Protein AF-A0A0S4TI58-F1 (afdb_monomer_lite)

Organism: Cryptosporidium hominis (NCBI:txid237895)

Radius of gyration: 12.17 Å; chains: 1; bounding box: 32×20×29 Å

pLDDT: mean 83.97, std 8.5, range [55.81, 93.44]

Sequence (75 aa):
MVLFHDFREFETAGYSLYSENPTKTKLVIKIQKSKGNRLSLRITNNKHSVSHYYKTTKINQDIERLKELFSLFLN

Secondary structure (D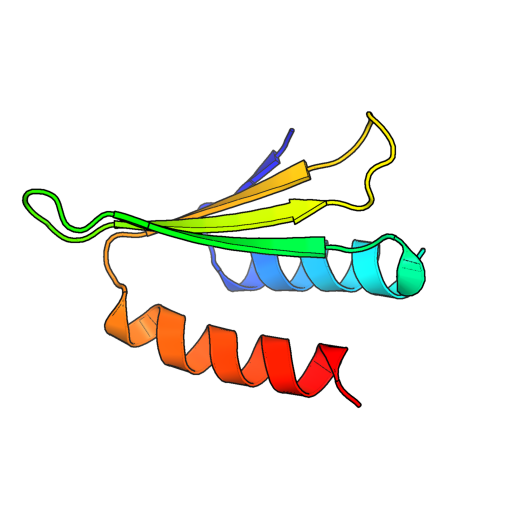SSP, 8-state):
-EEESSHHHHHHHHHHHHHH-TTT-EEEEEEE-SSS-EEEEEEE-SSTT-EEEEEES-HHHHHHHHHHHHHHHH-

InterPro domains:
  IPR009018 Signal recognition particle, SRP9/SRP14 subunit [G3DSA:3.30.720.10] (3-75)
  IPR009018 Signal recognition particle, SRP9/SRP14 subunit [SSF54762] (3-70)
  IPR039432 SRP9 domain [PF05486] (5-67)

Foldseek 3Di:
DAEDADPVVLLVVLVVLCVVPVPQWDWDWDWDPDDQIKIKIWIDSPPPPDIYIYIDSPCVVVVVVVVVSVVVSVD

Structure (mmCIF, N/CA/C/O backbone):
data_AF-A0A0S4TI58-F1
#
_entry.id   AF-A0A0S4TI58-F1
#
loop_
_atom_site.group_PDB
_atom_site.id
_atom_site.type_symbol
_atom_site.label_atom_id
_atom_site.label_alt_id
_atom_site.label_comp_id
_atom_site.label_asym_id
_atom_site.label_entity_id
_atom_site.label_seq_id
_atom_site.pdbx_PDB_ins_code
_atom_site.Cartn_x
_atom_site.Cartn_y
_atom_site.Cartn_z
_atom_site.occupancy
_atom_site.B_iso_or_equiv
_atom_site.auth_seq_id
_atom_site.auth_comp_id
_atom_site.auth_asym_id
_atom_site.auth_atom_id
_atom_site.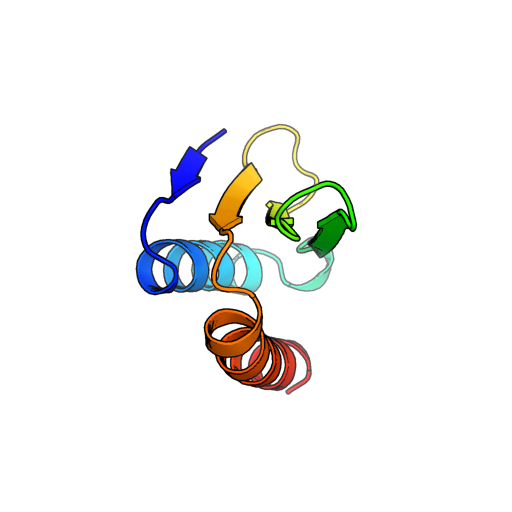pdbx_PDB_model_num
ATOM 1 N N . MET A 1 1 ? -5.810 4.664 -13.192 1.00 76.94 1 MET A N 1
ATOM 2 C CA . MET A 1 1 ? -5.966 4.607 -11.718 1.00 76.94 1 MET A CA 1
ATOM 3 C C . MET A 1 1 ? -6.631 3.285 -11.384 1.00 76.94 1 MET A C 1
ATOM 5 O O . MET A 1 1 ? -7.665 3.023 -11.981 1.00 76.94 1 MET A O 1
ATOM 9 N N . VAL A 1 2 ? -6.061 2.474 -10.489 1.00 85.19 2 VAL A N 1
ATOM 10 C CA . VAL A 1 2 ? -6.633 1.171 -10.085 1.00 85.19 2 VAL A CA 1
ATOM 11 C C . VAL A 1 2 ? -6.862 1.176 -8.574 1.00 85.19 2 VAL A C 1
ATOM 13 O O . VAL A 1 2 ? -5.967 1.571 -7.825 1.00 85.19 2 VAL A O 1
ATOM 16 N N . LEU A 1 3 ? -8.064 0.797 -8.136 1.00 90.69 3 LEU A N 1
ATOM 17 C CA . LEU A 1 3 ? -8.427 0.653 -6.726 1.00 90.69 3 LEU A CA 1
ATOM 18 C C . LEU A 1 3 ? -8.560 -0.834 -6.407 1.00 90.69 3 LEU A C 1
ATOM 20 O O . LEU A 1 3 ? -9.358 -1.523 -7.032 1.00 90.69 3 LEU A O 1
ATOM 24 N N . PHE A 1 4 ? -7.799 -1.294 -5.425 1.00 91.38 4 PHE A N 1
ATOM 25 C CA . PHE A 1 4 ? -7.811 -2.668 -4.951 1.00 91.38 4 PHE A CA 1
ATOM 26 C C . PHE A 1 4 ? -8.644 -2.778 -3.675 1.00 91.38 4 PHE A C 1
ATOM 28 O O . PHE A 1 4 ? -8.595 -1.899 -2.805 1.00 91.38 4 PHE A O 1
ATOM 35 N N . HIS A 1 5 ? -9.397 -3.870 -3.571 1.00 88.69 5 HIS A N 1
ATOM 36 C CA . HIS A 1 5 ? -10.169 -4.229 -2.379 1.00 88.69 5 HIS A CA 1
ATOM 37 C C . HIS A 1 5 ? -9.466 -5.296 -1.530 1.00 88.69 5 HIS A C 1
ATOM 39 O O . HIS A 1 5 ? -9.750 -5.404 -0.338 1.00 88.69 5 HIS A O 1
ATOM 45 N N . ASP A 1 6 ? -8.524 -6.027 -2.127 1.00 90.00 6 ASP A N 1
ATOM 46 C CA . ASP A 1 6 ? -7.656 -6.988 -1.460 1.00 90.00 6 ASP A CA 1
ATOM 47 C C . ASP A 1 6 ? -6.233 -6.419 -1.313 1.00 90.00 6 ASP A C 1
ATOM 49 O O . ASP A 1 6 ? -5.678 -5.816 -2.237 1.00 90.00 6 ASP A O 1
ATOM 53 N N . PHE A 1 7 ? -5.642 -6.582 -0.126 1.00 89.62 7 PHE A N 1
ATOM 54 C CA . PHE A 1 7 ? -4.303 -6.064 0.169 1.00 89.62 7 PHE A CA 1
ATOM 55 C C . PHE A 1 7 ? -3.215 -6.775 -0.649 1.00 89.62 7 PHE A C 1
ATOM 57 O O . PHE A 1 7 ? -2.256 -6.138 -1.072 1.00 89.62 7 PHE A O 1
ATOM 64 N N . ARG A 1 8 ? -3.352 -8.082 -0.884 1.00 89.69 8 ARG A N 1
ATOM 65 C CA . ARG A 1 8 ? -2.350 -8.908 -1.567 1.00 89.69 8 ARG A CA 1
ATOM 66 C C . ARG A 1 8 ? -2.277 -8.581 -3.054 1.00 89.69 8 ARG A C 1
ATOM 68 O O . ARG A 1 8 ? -1.191 -8.553 -3.632 1.00 89.69 8 ARG A O 1
ATOM 75 N N . GLU A 1 9 ? -3.419 -8.296 -3.672 1.00 91.69 9 GLU A N 1
ATOM 76 C CA . GLU A 1 9 ? -3.460 -7.807 -5.054 1.00 91.69 9 GLU A CA 1
ATOM 77 C C . GLU A 1 9 ? -2.798 -6.429 -5.174 1.00 91.69 9 GLU A C 1
ATOM 79 O O . GLU A 1 9 ? -1.985 -6.205 -6.073 1.00 91.69 9 GLU A O 1
ATOM 84 N N . PHE A 1 10 ? -3.083 -5.526 -4.226 1.00 92.25 10 PHE A N 1
ATOM 85 C CA . PHE A 1 10 ? -2.431 -4.217 -4.144 1.00 92.25 10 PHE A CA 1
ATOM 86 C C . PHE A 1 10 ? -0.912 -4.337 -3.987 1.00 92.25 10 PHE A C 1
ATOM 88 O O . PHE A 1 10 ? -0.163 -3.651 -4.681 1.00 92.25 10 PHE A O 1
ATOM 95 N N . GLU A 1 11 ? -0.467 -5.208 -3.086 1.00 89.81 11 GLU A N 1
ATOM 96 C CA . GLU A 1 11 ? 0.940 -5.492 -2.829 1.00 89.81 11 GLU A CA 1
ATOM 97 C C . GLU A 1 11 ? 1.638 -6.025 -4.086 1.00 89.81 11 GLU A C 1
ATOM 99 O O . GLU A 1 11 ? 2.652 -5.474 -4.506 1.00 89.81 11 GLU A O 1
ATOM 104 N N . THR A 1 12 ? 1.055 -7.032 -4.740 1.00 90.25 12 THR A N 1
ATOM 105 C CA . THR A 1 12 ? 1.601 -7.633 -5.968 1.00 90.25 12 THR A CA 1
ATOM 106 C C . THR A 1 12 ? 1.752 -6.591 -7.080 1.00 90.25 12 THR A C 1
ATOM 108 O O . THR A 1 12 ? 2.801 -6.484 -7.718 1.00 90.25 12 THR A O 1
ATOM 111 N N . ALA A 1 13 ? 0.726 -5.760 -7.278 1.00 89.44 13 ALA A N 1
ATOM 112 C CA . ALA A 1 13 ? 0.762 -4.669 -8.246 1.00 89.44 13 ALA A CA 1
ATOM 113 C C . ALA A 1 13 ? 1.775 -3.574 -7.858 1.00 89.44 13 ALA A C 1
ATOM 115 O O . ALA A 1 13 ? 2.338 -2.896 -8.720 1.00 89.44 13 ALA A O 1
ATOM 116 N N . GLY A 1 14 ? 2.004 -3.385 -6.558 1.00 89.06 14 GLY A N 1
ATOM 117 C CA . GLY A 1 14 ? 3.028 -2.510 -6.003 1.00 89.06 14 GLY A CA 1
ATOM 118 C C . GLY A 1 14 ? 4.446 -2.990 -6.294 1.00 89.06 14 GLY A C 1
ATOM 119 O O . GLY A 1 14 ? 5.265 -2.195 -6.755 1.00 89.06 14 GLY A O 1
ATOM 120 N N . TYR A 1 15 ? 4.714 -4.283 -6.094 1.00 88.19 15 TYR A N 1
ATOM 121 C CA . TYR A 1 15 ? 5.997 -4.897 -6.436 1.00 88.19 15 TYR A CA 1
ATOM 122 C C . TYR A 1 15 ? 6.305 -4.797 -7.917 1.00 88.19 15 TYR A C 1
ATOM 124 O O . TYR A 1 15 ? 7.411 -4.402 -8.258 1.00 88.19 15 TYR A O 1
ATOM 132 N N . SER A 1 16 ? 5.334 -5.070 -8.793 1.00 87.75 16 SER A N 1
ATOM 133 C CA . SER A 1 16 ? 5.540 -4.926 -10.241 1.00 87.75 16 SER A CA 1
ATOM 134 C C . SER A 1 16 ? 6.031 -3.519 -10.598 1.00 87.75 16 SER A C 1
ATOM 136 O O . SER A 1 16 ? 7.011 -3.367 -11.322 1.00 87.75 16 SER A O 1
ATOM 138 N N . LEU A 1 17 ? 5.407 -2.480 -10.025 1.00 86.88 17 LEU A N 1
ATOM 139 C CA . LEU A 1 17 ? 5.832 -1.092 -10.230 1.00 86.88 17 LEU A CA 1
ATOM 140 C C . LEU A 1 17 ? 7.235 -0.815 -9.678 1.00 86.88 17 LEU A C 1
ATOM 142 O O . LEU A 1 17 ? 8.025 -0.132 -10.333 1.00 86.88 17 LEU A O 1
ATOM 146 N N . TYR A 1 18 ? 7.539 -1.337 -8.488 1.00 86.50 18 TYR A N 1
ATOM 147 C CA . TYR A 1 18 ? 8.857 -1.203 -7.878 1.00 86.50 18 TYR A CA 1
ATOM 148 C C . TYR A 1 18 ? 9.936 -1.876 -8.732 1.00 86.50 18 TYR A C 1
ATOM 150 O O . TYR A 1 18 ? 10.923 -1.227 -9.055 1.00 86.50 18 TYR A O 1
ATOM 158 N N . SER A 1 19 ? 9.726 -3.118 -9.174 1.00 86.56 19 SER A N 1
ATOM 159 C CA . SER A 1 19 ? 10.663 -3.864 -10.020 1.00 86.56 19 SER A CA 1
ATOM 160 C C . SER A 1 19 ? 10.910 -3.195 -11.375 1.00 86.56 19 SER A C 1
ATOM 162 O O . SER A 1 19 ? 12.029 -3.241 -11.878 1.00 86.56 19 SER A O 1
ATOM 164 N N . GLU A 1 20 ? 9.903 -2.538 -11.959 1.00 86.81 20 GLU A N 1
ATOM 165 C CA . GLU A 1 20 ? 10.068 -1.769 -13.200 1.00 86.81 20 GLU A CA 1
ATOM 166 C C . GLU A 1 20 ? 10.909 -0.499 -13.008 1.00 86.81 20 GLU A C 1
ATOM 168 O O . GLU A 1 20 ? 11.688 -0.121 -13.888 1.00 86.81 20 GLU A O 1
ATOM 173 N N . ASN A 1 21 ? 10.714 0.220 -11.897 1.00 86.06 21 ASN A N 1
ATOM 174 C CA . ASN A 1 21 ? 11.440 1.459 -11.632 1.00 86.06 21 ASN A CA 1
ATOM 175 C C . ASN A 1 21 ? 11.546 1.769 -10.126 1.00 86.06 21 ASN A C 1
ATOM 177 O O . ASN A 1 21 ? 10.746 2.559 -9.602 1.00 86.06 21 ASN A O 1
ATOM 181 N N . PRO A 1 22 ? 12.555 1.221 -9.425 1.00 85.25 22 PRO A N 1
ATOM 182 C CA . PRO A 1 22 ? 12.668 1.363 -7.973 1.00 85.25 22 PRO A CA 1
ATOM 183 C C . PRO A 1 22 ? 12.825 2.822 -7.530 1.00 85.25 22 PRO A C 1
ATOM 185 O O . PRO A 1 22 ? 12.173 3.275 -6.595 1.00 85.25 22 PRO A O 1
ATOM 188 N N . THR A 1 23 ? 13.632 3.602 -8.257 1.00 84.94 23 THR A N 1
ATOM 189 C CA . THR A 1 23 ? 13.991 4.984 -7.884 1.00 84.94 23 THR A CA 1
ATOM 190 C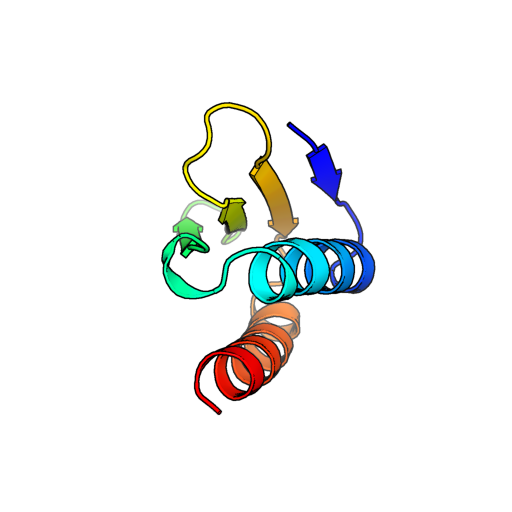 C . THR A 1 23 ? 12.843 5.979 -8.044 1.00 84.94 23 THR A C 1
ATOM 192 O O . THR A 1 23 ? 12.818 7.015 -7.377 1.00 84.94 23 THR A O 1
ATOM 195 N N . LYS A 1 24 ? 11.880 5.688 -8.927 1.00 84.62 24 LYS A N 1
ATOM 196 C CA . LYS A 1 24 ? 10.692 6.530 -9.128 1.00 84.62 24 LYS A CA 1
ATOM 197 C C . LYS A 1 24 ? 9.458 6.023 -8.392 1.00 84.62 24 LYS A C 1
ATOM 199 O O . LYS A 1 24 ? 8.483 6.775 -8.292 1.00 84.62 24 LYS A O 1
ATOM 204 N N . THR A 1 25 ? 9.487 4.791 -7.889 1.00 86.75 25 THR A N 1
ATOM 205 C CA . THR A 1 25 ? 8.366 4.198 -7.161 1.00 86.75 25 THR A CA 1
ATOM 206 C C . THR A 1 25 ? 8.246 4.800 -5.768 1.00 86.75 25 THR A C 1
ATOM 208 O O . THR A 1 25 ? 9.214 4.942 -5.029 1.00 86.75 25 THR A O 1
ATOM 211 N N . LYS A 1 26 ? 7.026 5.202 -5.420 1.00 87.56 26 LYS A N 1
ATOM 212 C CA . LYS A 1 26 ? 6.683 5.846 -4.155 1.00 87.56 26 LYS A CA 1
ATOM 213 C C . LYS A 1 26 ? 5.485 5.148 -3.546 1.00 87.56 26 LYS A C 1
ATOM 215 O O . LYS A 1 26 ? 4.436 5.054 -4.186 1.00 87.56 26 LYS A O 1
ATOM 220 N N . LEU A 1 27 ? 5.632 4.744 -2.290 1.00 88.25 27 LEU A N 1
ATOM 221 C CA . LEU A 1 27 ? 4.534 4.341 -1.423 1.00 88.25 27 LEU A CA 1
ATOM 222 C C . LEU A 1 27 ? 4.107 5.550 -0.581 1.00 88.25 27 LEU A C 1
ATOM 224 O O . LEU A 1 27 ? 4.905 6.138 0.143 1.00 88.25 27 LEU A O 1
ATOM 228 N N . VAL A 1 28 ? 2.839 5.933 -0.682 1.00 89.00 28 VAL A N 1
ATOM 229 C CA . VAL A 1 28 ? 2.223 7.002 0.106 1.00 89.00 28 VAL A CA 1
ATOM 230 C C . VAL A 1 28 ? 1.219 6.377 1.060 1.00 89.00 28 VAL A C 1
ATOM 232 O O . VAL A 1 28 ? 0.303 5.670 0.637 1.00 89.00 28 VAL A O 1
ATOM 235 N N . ILE A 1 29 ? 1.368 6.689 2.343 1.00 89.19 29 ILE A N 1
ATOM 236 C CA . ILE A 1 29 ? 0.519 6.188 3.421 1.00 89.19 29 ILE A CA 1
ATOM 237 C C . ILE A 1 29 ? -0.227 7.365 4.029 1.00 89.19 29 ILE A C 1
ATOM 239 O O . ILE A 1 29 ? 0.374 8.349 4.452 1.00 89.19 29 ILE A O 1
ATOM 243 N N . LYS A 1 30 ? -1.554 7.269 4.084 1.00 89.56 30 LYS A N 1
ATOM 244 C CA . LYS A 1 30 ? -2.408 8.273 4.713 1.00 89.56 30 LYS A CA 1
ATOM 245 C C . LYS A 1 30 ? -3.321 7.605 5.729 1.00 89.56 30 LYS A C 1
ATOM 247 O O . LYS A 1 30 ? -4.207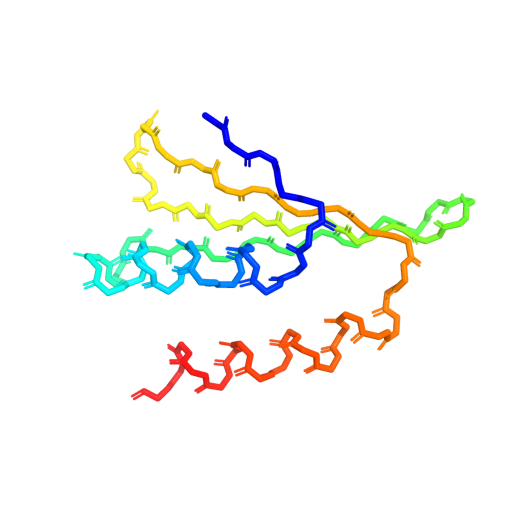 6.839 5.359 1.00 89.56 30 LYS A O 1
ATOM 252 N N . ILE A 1 31 ? -3.141 7.951 7.000 1.00 87.69 31 ILE A N 1
ATOM 253 C CA . ILE A 1 31 ? -4.038 7.553 8.087 1.00 87.69 31 ILE A CA 1
ATOM 254 C C . ILE A 1 31 ? -4.943 8.740 8.412 1.00 87.69 31 ILE A C 1
ATOM 256 O O . ILE A 1 31 ? -4.471 9.829 8.728 1.00 87.69 31 ILE A O 1
ATOM 260 N N . GLN A 1 32 ? -6.252 8.539 8.318 1.00 88.56 32 GLN A N 1
ATOM 261 C CA . GLN A 1 32 ? -7.265 9.531 8.656 1.00 88.56 32 GLN A CA 1
ATOM 262 C C . GLN A 1 32 ? -7.935 9.130 9.966 1.00 88.56 32 GLN A C 1
ATOM 264 O O . GLN A 1 32 ? -8.721 8.181 10.013 1.00 88.56 32 GLN A O 1
ATOM 269 N N . LYS 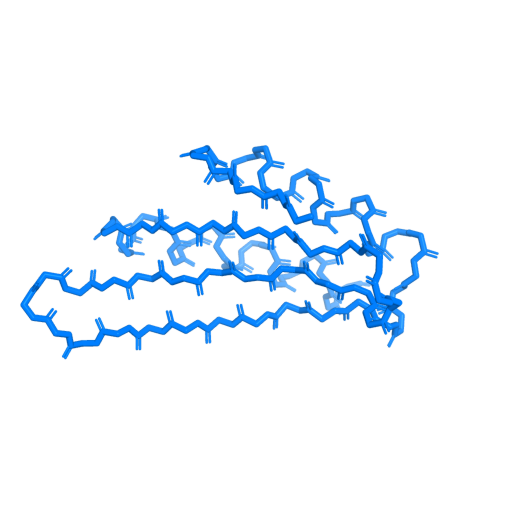A 1 33 ? -7.630 9.876 11.030 1.00 80.62 33 LYS A N 1
ATOM 270 C CA . LYS A 1 33 ? -8.281 9.760 12.340 1.00 80.62 33 LYS A CA 1
ATOM 271 C C . LYS A 1 33 ? -9.579 10.583 12.346 1.00 80.62 33 LYS A C 1
ATOM 273 O O . LYS A 1 33 ? -9.660 11.636 12.961 1.00 80.62 33 LYS A O 1
ATOM 278 N N . SER A 1 34 ? -10.582 10.133 11.600 1.00 76.81 34 SER A N 1
ATOM 279 C CA . SER A 1 34 ? -11.982 10.584 11.722 1.00 76.81 34 SER A CA 1
ATOM 280 C C . SER A 1 34 ? -12.842 9.389 12.138 1.00 76.81 34 SER A C 1
ATOM 282 O O . SER A 1 34 ? -12.372 8.269 11.961 1.00 76.81 34 SER A O 1
ATOM 284 N N . LYS A 1 35 ? -14.071 9.596 12.652 1.00 61.19 35 LYS A N 1
ATOM 285 C CA . LYS A 1 35 ? -15.016 8.539 13.100 1.00 61.19 35 LYS A CA 1
ATOM 286 C C . LYS A 1 35 ? -14.835 7.214 12.321 1.00 61.19 35 LYS A C 1
ATOM 288 O O . LYS A 1 35 ? -15.297 7.099 11.189 1.00 61.19 35 LYS A O 1
ATOM 293 N N . GLY A 1 36 ? -14.118 6.255 12.921 1.00 67.44 36 GLY A N 1
ATOM 294 C CA . GLY A 1 36 ? -13.775 4.960 12.315 1.00 67.44 36 GLY A CA 1
ATOM 295 C C . GLY A 1 36 ? -12.475 4.925 11.500 1.00 67.44 36 GLY A C 1
ATOM 296 O O . GLY A 1 36 ? -12.532 4.510 10.347 1.00 67.44 36 GLY A O 1
ATOM 297 N N . ASN A 1 37 ? -11.351 5.361 12.094 1.00 79.81 37 ASN A N 1
ATOM 298 C CA . ASN A 1 37 ? -9.975 5.365 11.563 1.00 79.81 37 ASN A CA 1
ATOM 299 C C . ASN A 1 37 ? -9.796 4.674 10.197 1.00 79.81 37 ASN A C 1
ATOM 301 O O . ASN A 1 37 ? -9.956 3.460 10.073 1.00 79.81 37 ASN A O 1
ATOM 305 N N . ARG A 1 38 ? -9.389 5.434 9.176 1.00 87.56 38 ARG A N 1
ATOM 306 C CA . ARG A 1 38 ? -9.194 4.919 7.813 1.00 87.56 38 ARG A CA 1
ATOM 307 C C . ARG A 1 38 ? -7.731 4.959 7.412 1.00 87.56 38 ARG A C 1
ATOM 309 O O . ARG A 1 38 ? -7.076 5.985 7.575 1.00 87.56 38 ARG A O 1
ATOM 316 N N . LEU A 1 39 ? -7.242 3.876 6.827 1.00 89.88 39 LEU A N 1
ATOM 317 C CA . LEU A 1 39 ? -5.934 3.805 6.190 1.00 89.88 39 LEU A CA 1
ATOM 318 C C . LEU A 1 39 ? -6.132 3.833 4.671 1.00 89.88 39 LEU A C 1
ATOM 320 O O . LEU A 1 39 ? -7.000 3.159 4.119 1.00 89.88 39 LEU A O 1
ATOM 324 N N . SER A 1 40 ? -5.364 4.676 3.993 1.00 91.12 40 SER A N 1
ATOM 325 C CA . SER A 1 40 ? -5.300 4.762 2.537 1.00 91.12 40 SER A CA 1
ATOM 326 C C . SER A 1 40 ? -3.851 4.628 2.098 1.00 91.12 40 SER A C 1
ATOM 328 O O . SER A 1 40 ? -2.996 5.389 2.548 1.00 91.12 40 SER A O 1
ATOM 330 N N . LEU A 1 41 ? -3.600 3.681 1.207 1.00 92.12 41 LEU A N 1
ATOM 331 C CA . LEU A 1 41 ? -2.306 3.414 0.604 1.00 92.12 41 LEU A CA 1
ATOM 332 C C . LEU A 1 41 ? -2.347 3.778 -0.870 1.00 92.12 41 LEU A C 1
ATOM 334 O O . LEU A 1 41 ? -3.371 3.602 -1.537 1.00 92.12 41 LEU A O 1
ATOM 338 N N . ARG A 1 42 ? -1.228 4.288 -1.376 1.00 92.31 42 ARG A N 1
ATOM 339 C CA . ARG A 1 42 ? -1.029 4.539 -2.799 1.00 92.31 42 ARG A CA 1
ATOM 340 C C . ARG A 1 42 ? 0.384 4.153 -3.206 1.00 92.31 42 ARG A C 1
ATOM 342 O O . ARG A 1 42 ? 1.323 4.670 -2.615 1.00 92.31 42 ARG A O 1
ATOM 349 N N . ILE A 1 43 ? 0.527 3.347 -4.254 1.00 90.88 43 ILE A N 1
ATOM 350 C CA . ILE A 1 43 ? 1.814 3.101 -4.922 1.00 90.88 43 ILE A CA 1
ATOM 351 C C . ILE A 1 43 ? 1.773 3.738 -6.310 1.00 90.88 43 ILE A C 1
ATOM 353 O O . ILE A 1 43 ? 0.774 3.638 -7.026 1.00 90.88 43 ILE A O 1
ATOM 357 N N . THR A 1 44 ? 2.822 4.475 -6.666 1.00 89.31 44 THR A N 1
ATOM 358 C CA . THR A 1 44 ? 2.910 5.239 -7.919 1.00 89.31 44 THR A CA 1
ATOM 359 C C . THR A 1 44 ? 4.360 5.367 -8.369 1.00 89.31 44 THR A C 1
ATOM 361 O O . THR A 1 44 ? 5.237 5.517 -7.527 1.00 89.31 44 THR A O 1
ATOM 364 N N . ASN A 1 45 ? 4.619 5.378 -9.677 1.00 85.19 45 ASN A N 1
ATOM 365 C CA . ASN A 1 45 ? 5.965 5.549 -10.248 1.00 85.19 45 ASN A CA 1
ATOM 366 C C . ASN A 1 45 ? 6.216 6.963 -10.817 1.00 85.19 45 ASN A C 1
ATOM 368 O O . ASN A 1 45 ? 7.138 7.168 -11.605 1.00 85.19 45 ASN A O 1
ATOM 372 N N . ASN A 1 46 ? 5.378 7.946 -10.454 1.00 70.94 46 ASN A N 1
ATOM 373 C CA . ASN A 1 46 ? 5.444 9.354 -10.888 1.00 70.94 46 ASN A CA 1
ATOM 374 C C . ASN A 1 46 ? 5.446 9.600 -12.415 1.00 70.94 46 ASN A C 1
ATOM 376 O O . ASN A 1 46 ? 5.481 10.751 -12.845 1.00 70.94 46 ASN A O 1
ATOM 380 N N . LYS A 1 47 ? 5.332 8.558 -13.243 1.00 62.72 47 LYS A N 1
ATOM 381 C CA . LYS A 1 47 ? 4.837 8.669 -14.612 1.00 62.72 47 LYS A CA 1
ATOM 382 C C . LYS A 1 47 ? 3.336 8.910 -14.471 1.00 62.72 47 LYS A C 1
ATOM 384 O O . LYS A 1 47 ? 2.683 8.214 -13.698 1.00 62.72 47 LYS A O 1
ATOM 389 N N . HIS A 1 48 ? 2.769 9.878 -15.183 1.00 55.81 48 HIS A N 1
ATOM 390 C CA . HIS A 1 48 ? 1.347 10.264 -15.108 1.00 55.81 48 HIS A CA 1
ATOM 391 C C . HIS A 1 48 ? 0.330 9.130 -15.415 1.00 55.81 48 HIS A C 1
ATOM 393 O O . HIS A 1 48 ? -0.862 9.384 -15.545 1.00 55.81 48 HIS A O 1
ATOM 399 N N . SER A 1 49 ? 0.776 7.878 -15.523 1.00 64.50 49 SER A N 1
ATOM 400 C CA . SER A 1 49 ? 0.068 6.762 -16.134 1.00 64.50 49 SER A CA 1
ATOM 401 C C . SER A 1 49 ? -0.455 5.731 -15.126 1.00 64.50 49 SER A C 1
ATOM 403 O O . SER A 1 49 ? -1.509 5.152 -15.378 1.00 64.50 49 SER A O 1
ATOM 405 N N . VAL A 1 50 ? 0.205 5.500 -13.977 1.00 77.06 50 VAL A N 1
ATOM 406 C CA . VAL A 1 50 ? -0.190 4.398 -13.074 1.00 77.06 50 VAL A CA 1
ATOM 407 C C . VAL A 1 50 ? -0.131 4.796 -11.597 1.00 77.06 50 VAL A C 1
ATOM 409 O O . VAL A 1 50 ? 0.889 5.215 -11.060 1.00 77.06 50 VAL A O 1
ATOM 412 N N . SER A 1 51 ? -1.270 4.673 -10.920 1.00 87.38 51 SER A N 1
ATOM 413 C CA . SER A 1 51 ? -1.377 4.777 -9.465 1.00 87.38 51 SER A CA 1
ATOM 414 C C . SER A 1 51 ? -2.337 3.705 -8.974 1.00 87.38 51 SER A C 1
ATOM 416 O O . SER A 1 51 ? -3.486 3.644 -9.430 1.00 87.38 51 SER A O 1
ATOM 418 N N . HIS A 1 52 ? -1.840 2.886 -8.056 1.00 91.12 52 HIS A N 1
ATOM 419 C CA . HIS A 1 52 ? -2.569 1.829 -7.371 1.00 91.12 52 HIS A CA 1
ATOM 420 C C . HIS A 1 52 ? -2.986 2.337 -6.002 1.00 91.12 52 HIS A C 1
ATOM 422 O O . HIS A 1 52 ? -2.176 2.947 -5.308 1.00 91.12 52 HIS A O 1
ATOM 428 N N . TYR A 1 53 ? -4.241 2.122 -5.628 1.00 93.19 53 TYR A N 1
ATOM 429 C CA . TYR A 1 53 ? -4.803 2.571 -4.361 1.00 93.19 53 TYR A CA 1
ATOM 430 C C . TYR A 1 53 ? -5.373 1.393 -3.583 1.00 93.19 53 TYR A C 1
ATOM 432 O O . TYR A 1 53 ? -5.998 0.516 -4.169 1.00 93.19 53 TYR A O 1
ATOM 440 N N . TYR A 1 54 ? -5.236 1.435 -2.263 1.00 93.44 54 TYR A N 1
ATOM 441 C CA . TYR A 1 54 ? -5.907 0.529 -1.333 1.00 93.44 54 TYR A CA 1
ATOM 442 C C . TYR A 1 54 ? -6.472 1.338 -0.165 1.00 93.44 54 TYR A C 1
ATOM 444 O O . TYR A 1 54 ? -5.838 2.281 0.314 1.00 93.44 54 TYR A O 1
ATOM 452 N N . LYS A 1 55 ? -7.694 1.025 0.270 1.00 91.69 55 LYS A N 1
ATOM 453 C CA . LYS A 1 55 ? -8.368 1.723 1.373 1.00 91.69 55 LYS A CA 1
ATOM 454 C C . LYS A 1 55 ? -9.009 0.714 2.308 1.00 91.69 55 LYS A C 1
ATOM 456 O O . LYS A 1 55 ? -9.695 -0.193 1.860 1.00 91.69 55 LYS A O 1
ATOM 461 N N . THR A 1 56 ? -8.845 0.930 3.605 1.00 90.06 56 THR A N 1
ATOM 462 C CA . THR A 1 56 ? -9.278 -0.011 4.641 1.00 90.06 56 THR A CA 1
ATOM 463 C C . THR A 1 56 ? -9.657 0.720 5.925 1.00 90.06 56 THR A C 1
ATOM 465 O O . THR A 1 56 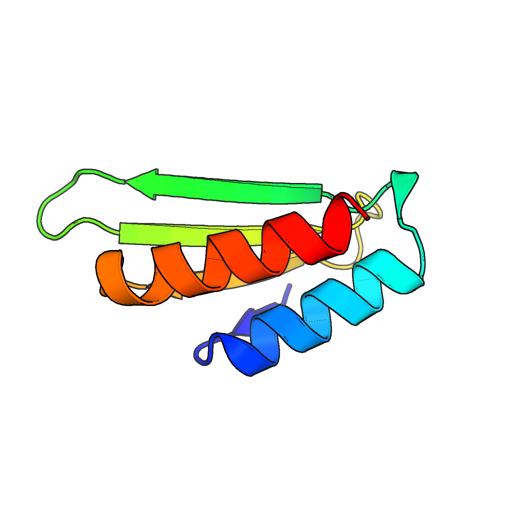? -9.164 1.814 6.218 1.00 90.06 56 THR A O 1
ATOM 468 N N . THR A 1 57 ? -10.532 0.100 6.708 1.00 89.06 57 THR A N 1
ATOM 469 C CA . THR A 1 57 ? -10.812 0.457 8.107 1.00 89.06 57 THR A CA 1
ATOM 470 C C . THR A 1 57 ? -10.155 -0.520 9.088 1.00 89.06 57 THR A C 1
ATOM 472 O O . THR A 1 57 ? -10.095 -0.242 10.284 1.00 89.06 57 THR A O 1
ATOM 475 N N . LYS A 1 58 ? -9.608 -1.647 8.606 1.00 87.44 58 LYS A N 1
ATOM 476 C CA . LYS A 1 58 ? -8.950 -2.694 9.407 1.00 87.44 58 LYS A CA 1
ATOM 477 C C . LYS A 1 58 ? -7.469 -2.376 9.641 1.00 87.44 58 LYS A C 1
ATOM 479 O O . LYS A 1 58 ? -6.588 -3.179 9.357 1.00 87.44 58 LYS A O 1
ATOM 484 N N . ILE A 1 59 ? -7.193 -1.184 10.173 1.00 84.44 59 ILE A N 1
ATOM 485 C CA . ILE A 1 59 ? -5.832 -0.629 10.260 1.00 84.44 59 ILE A CA 1
ATOM 486 C C . ILE A 1 59 ? -4.848 -1.572 10.959 1.00 84.44 59 ILE A C 1
ATOM 488 O O . ILE A 1 59 ? -3.755 -1.774 10.447 1.00 84.44 59 ILE A O 1
ATOM 492 N N . ASN A 1 60 ? -5.220 -2.161 12.097 1.00 84.00 60 ASN A N 1
ATOM 493 C CA . ASN A 1 60 ? -4.292 -2.989 12.875 1.00 84.00 60 ASN A CA 1
ATOM 494 C C . ASN A 1 60 ? -3.822 -4.235 12.107 1.00 84.00 60 ASN A C 1
ATOM 496 O O . ASN A 1 60 ? -2.663 -4.608 12.219 1.00 84.00 60 ASN A O 1
ATOM 500 N N . GLN A 1 61 ? -4.698 -4.845 11.301 1.00 84.44 61 GLN A N 1
ATOM 501 C CA . GLN A 1 61 ? -4.343 -5.994 10.464 1.00 84.44 61 GLN A CA 1
ATOM 502 C C . GLN A 1 61 ? -3.421 -5.578 9.308 1.00 84.44 61 GLN A C 1
ATOM 504 O O . GLN A 1 61 ? -2.483 -6.293 8.966 1.00 84.44 61 GLN A O 1
ATOM 509 N N . ASP A 1 62 ? -3.678 -4.410 8.720 1.00 84.56 62 ASP A N 1
ATOM 510 C CA . ASP A 1 62 ? -2.953 -3.932 7.543 1.00 84.56 62 ASP A CA 1
ATOM 511 C C . ASP A 1 62 ? -1.620 -3.238 7.894 1.00 84.56 62 ASP A C 1
ATOM 513 O O . ASP A 1 62 ? -0.742 -3.145 7.040 1.00 84.56 62 ASP A O 1
ATOM 517 N N . ILE A 1 63 ? -1.422 -2.791 9.144 1.00 83.25 63 ILE A N 1
ATOM 518 C CA . ILE A 1 63 ? -0.136 -2.250 9.624 1.00 83.25 63 ILE A CA 1
ATOM 519 C C . ILE A 1 63 ? 0.956 -3.321 9.642 1.00 83.25 63 ILE A C 1
ATOM 521 O O . ILE A 1 63 ? 2.078 -3.026 9.238 1.00 83.25 63 ILE A O 1
ATOM 525 N N . GLU A 1 64 ? 0.660 -4.541 10.094 1.00 84.88 64 GLU A N 1
ATOM 526 C CA . GLU A 1 64 ? 1.672 -5.608 10.117 1.00 84.88 64 GLU A CA 1
ATOM 527 C C . GLU A 1 64 ? 2.121 -5.964 8.695 1.00 84.88 64 GLU A C 1
ATOM 529 O O . GLU A 1 64 ? 3.315 -5.973 8.409 1.00 84.88 64 GLU A O 1
ATOM 534 N N . ARG A 1 65 ? 1.172 -6.089 7.761 1.00 84.88 65 ARG A N 1
ATOM 535 C CA . ARG A 1 65 ? 1.466 -6.318 6.335 1.00 84.88 65 ARG A CA 1
ATOM 536 C C . ARG A 1 65 ? 2.249 -5.173 5.695 1.00 84.88 65 ARG A C 1
ATOM 538 O O . ARG A 1 65 ? 3.110 -5.384 4.850 1.00 84.88 65 ARG A O 1
ATOM 545 N N . LEU A 1 66 ? 1.977 -3.934 6.105 1.00 84.94 66 LEU A N 1
ATOM 546 C CA . LEU A 1 66 ? 2.754 -2.781 5.655 1.00 84.94 66 LEU A CA 1
ATOM 547 C C . LEU A 1 66 ? 4.214 -2.859 6.089 1.00 84.94 66 LEU A C 1
ATOM 549 O O . LEU A 1 66 ? 5.078 -2.486 5.302 1.00 84.94 66 LEU A O 1
ATOM 553 N N . LYS A 1 67 ? 4.502 -3.316 7.314 1.00 83.00 67 LYS A N 1
ATOM 554 C CA . LYS A 1 67 ? 5.887 -3.474 7.783 1.00 83.00 67 LYS A CA 1
ATOM 555 C C . LYS A 1 67 ? 6.649 -4.472 6.912 1.00 83.00 67 LYS A C 1
ATOM 557 O O . LYS A 1 67 ? 7.779 -4.183 6.535 1.00 83.00 67 LYS A O 1
ATOM 562 N N . GLU A 1 68 ? 6.014 -5.584 6.546 1.00 80.88 68 GLU A N 1
ATOM 563 C CA . GLU A 1 68 ? 6.588 -6.585 5.635 1.00 80.88 68 GLU A CA 1
ATOM 564 C C . GLU A 1 68 ? 6.891 -5.977 4.255 1.00 80.88 68 GLU A C 1
ATOM 566 O O . GLU A 1 68 ? 8.011 -6.096 3.755 1.00 80.88 68 GLU A O 1
ATOM 571 N N . LEU A 1 69 ? 5.938 -5.224 3.692 1.00 78.50 69 LEU A N 1
ATOM 572 C CA . LEU A 1 69 ? 6.116 -4.491 2.434 1.00 78.50 69 LEU A CA 1
ATOM 573 C C . LEU A 1 69 ? 7.273 -3.473 2.504 1.00 78.50 69 LEU A C 1
ATOM 575 O O . LEU A 1 69 ? 8.025 -3.316 1.545 1.00 78.50 69 LEU A O 1
ATOM 579 N N . PHE A 1 70 ? 7.452 -2.789 3.640 1.00 78.50 70 PHE A N 1
ATOM 580 C CA . PHE A 1 70 ? 8.572 -1.864 3.851 1.00 78.50 70 PHE A CA 1
ATOM 581 C C . PHE A 1 70 ? 9.925 -2.569 3.862 1.00 78.50 70 PHE A C 1
ATOM 583 O O . PHE A 1 70 ? 10.868 -2.072 3.248 1.00 78.50 70 PHE A O 1
ATOM 590 N N . SER A 1 71 ? 10.029 -3.709 4.546 1.00 76.88 71 SER A N 1
ATOM 591 C CA . SER A 1 71 ? 11.270 -4.487 4.597 1.00 76.88 71 SER A CA 1
ATOM 592 C C . SER A 1 71 ? 11.732 -4.935 3.212 1.00 76.88 71 SER A C 1
ATOM 594 O O . SER A 1 71 ? 12.931 -5.036 2.975 1.00 76.88 71 SER A O 1
ATOM 596 N N . LEU A 1 72 ? 10.801 -5.163 2.288 1.00 71.38 72 LEU A N 1
ATOM 597 C CA . LEU A 1 72 ? 11.105 -5.587 0.924 1.00 71.38 72 LEU A CA 1
ATOM 598 C C . LEU A 1 72 ? 11.509 -4.437 -0.013 1.00 71.38 72 LEU A C 1
ATOM 600 O O . LEU A 1 72 ? 12.201 -4.688 -0.989 1.00 71.38 72 LEU A O 1
ATOM 604 N N . PHE A 1 73 ? 11.127 -3.186 0.270 1.00 70.75 73 PHE A N 1
ATOM 605 C CA . PHE A 1 73 ? 11.598 -2.019 -0.498 1.00 70.75 73 PHE A CA 1
ATOM 606 C C . PHE A 1 73 ? 12.926 -1.434 0.005 1.00 70.75 73 PHE A C 1
ATOM 608 O O . PHE A 1 73 ? 13.519 -0.609 -0.695 1.00 70.75 73 PHE A O 1
ATOM 615 N N . LEU A 1 74 ? 13.352 -1.805 1.217 1.00 69.88 74 LEU A N 1
ATOM 616 C CA . LEU A 1 74 ? 14.575 -1.320 1.870 1.00 69.88 74 LEU A CA 1
ATOM 617 C C . LEU A 1 74 ? 15.762 -2.299 1.792 1.00 69.88 74 LEU A C 1
ATOM 619 O O . LEU A 1 74 ? 16.874 -1.886 2.121 1.00 69.88 74 LEU A O 1
ATOM 623 N N . ASN A 1 75 ? 15.531 -3.550 1.382 1.00 59.31 75 ASN A N 1
ATOM 624 C CA . ASN A 1 75 ? 16.567 -4.532 1.029 1.00 59.31 75 ASN A CA 1
ATOM 625 C C . ASN A 1 75 ? 16.847 -4.498 -0.475 1.00 59.31 75 ASN A C 1
ATOM 627 O O . ASN A 1 75 ? 18.013 -4.751 -0.848 1.00 59.31 75 ASN A O 1
#